Protein AF-A0A853GSM1-F1 (afdb_monomer_lite)

Foldseek 3Di:
DDQDDPLLLLVLCCVVCVVVLVVLVPDDDDDQSQWDADDLCVSCVVVVHDSVSSVCCQPVPVQVVQWDADPVRDTDGQWDCDRPHGGTIGRNVSSVVVSVVVVVVVVVVVVVVVVVVVVVVVVVVVVVVVVVVPPDDPPDDDPPPDDDDDDDDD

Structure (mmCIF, N/CA/C/O backbone):
data_AF-A0A853GSM1-F1
#
_entry.id   AF-A0A853GSM1-F1
#
loop_
_atom_site.group_PDB
_atom_site.id
_atom_site.type_symbol
_atom_site.label_atom_id
_atom_site.label_alt_id
_atom_site.label_comp_id
_atom_site.label_asym_id
_atom_site.label_entity_id
_atom_site.label_seq_id
_atom_site.pdbx_PDB_ins_code
_atom_site.Cartn_x
_atom_site.Cartn_y
_atom_site.Cartn_z
_atom_site.occupancy
_atom_site.B_iso_or_equiv
_atom_site.auth_seq_id
_atom_site.auth_comp_id
_atom_site.auth_asym_id
_atom_site.auth_atom_id
_atom_site.pdbx_PDB_model_num
ATOM 1 N N . MET A 1 1 ? -12.223 8.346 -13.624 1.00 61.81 1 MET A N 1
ATOM 2 C CA . MET A 1 1 ? -11.820 7.724 -12.342 1.00 61.81 1 MET A CA 1
ATOM 3 C C . MET A 1 1 ? -10.488 7.026 -12.513 1.00 61.81 1 MET A C 1
ATOM 5 O O . MET A 1 1 ? -10.278 6.417 -13.555 1.00 61.81 1 MET A O 1
ATOM 9 N N . LYS A 1 2 ? -9.596 7.118 -11.523 1.00 83.81 2 LYS A N 1
ATOM 10 C CA . LYS A 1 2 ? -8.329 6.380 -11.519 1.00 83.81 2 LYS A CA 1
ATOM 11 C C . LYS A 1 2 ? -8.468 5.163 -10.605 1.00 83.81 2 LYS A C 1
ATOM 13 O O . LYS A 1 2 ? -8.982 5.294 -9.496 1.00 83.81 2 LYS A O 1
ATOM 18 N N . LEU A 1 3 ? -8.025 3.997 -11.069 1.00 91.69 3 LEU A N 1
ATOM 19 C CA . LEU A 1 3 ? -7.910 2.804 -10.234 1.00 91.69 3 LEU A CA 1
ATOM 20 C C . LEU A 1 3 ? -6.509 2.797 -9.606 1.00 91.69 3 LEU A C 1
ATOM 22 O O . LEU A 1 3 ? -5.537 2.593 -10.339 1.00 91.69 3 LEU A O 1
ATOM 26 N N . PRO A 1 4 ? -6.364 3.083 -8.301 1.00 94.19 4 PRO A N 1
ATOM 27 C CA . PRO A 1 4 ? -5.054 3.079 -7.669 1.00 94.19 4 PRO A CA 1
ATOM 28 C C . PRO A 1 4 ? -4.522 1.651 -7.500 1.00 94.19 4 PRO A C 1
ATOM 30 O O . PRO A 1 4 ? -5.279 0.712 -7.248 1.00 94.19 4 PRO A O 1
ATOM 33 N N . SER A 1 5 ? -3.203 1.493 -7.607 1.00 95.81 5 SER A N 1
ATOM 34 C CA . SER A 1 5 ? -2.529 0.241 -7.253 1.00 95.81 5 SER A CA 1
ATOM 35 C C . SER A 1 5 ? -2.457 0.054 -5.736 1.00 95.81 5 SER A C 1
ATOM 37 O O . SER A 1 5 ? -2.581 1.011 -4.969 1.00 95.81 5 SER A O 1
ATOM 39 N N . ASP A 1 6 ? -2.181 -1.173 -5.290 1.00 96.31 6 ASP A N 1
ATOM 40 C CA . ASP A 1 6 ? -1.994 -1.461 -3.862 1.00 96.31 6 ASP A CA 1
ATOM 41 C C . ASP A 1 6 ? -0.872 -0.613 -3.249 1.00 96.31 6 ASP A C 1
ATOM 43 O O . ASP A 1 6 ? -1.047 -0.055 -2.169 1.00 96.31 6 ASP A O 1
ATOM 47 N N . ILE A 1 7 ? 0.239 -0.423 -3.975 1.00 96.88 7 ILE A N 1
ATOM 48 C CA . ILE A 1 7 ? 1.336 0.464 -3.554 1.00 96.88 7 ILE A CA 1
ATOM 49 C C . ILE A 1 7 ? 0.824 1.886 -3.336 1.00 96.88 7 ILE A C 1
ATOM 51 O O . ILE A 1 7 ? 1.173 2.510 -2.342 1.00 96.88 7 ILE A O 1
ATOM 55 N N . GLN A 1 8 ? -0.007 2.409 -4.241 1.00 97.75 8 GLN A N 1
ATOM 56 C CA . GLN A 1 8 ? -0.533 3.770 -4.123 1.00 97.75 8 GLN A CA 1
ATOM 57 C C . GLN A 1 8 ? -1.456 3.921 -2.911 1.00 97.75 8 GLN A C 1
ATOM 59 O O . GLN A 1 8 ? -1.314 4.897 -2.174 1.00 97.75 8 GLN A O 1
ATOM 64 N N . ILE A 1 9 ? -2.348 2.953 -2.672 1.00 97.94 9 ILE A N 1
ATOM 65 C CA . ILE A 1 9 ? -3.245 2.955 -1.507 1.00 97.94 9 ILE A CA 1
ATOM 66 C C . ILE A 1 9 ? -2.435 2.892 -0.211 1.00 97.94 9 ILE A C 1
ATOM 68 O O . ILE A 1 9 ? -2.577 3.764 0.647 1.00 97.94 9 ILE A O 1
ATOM 72 N N . LEU A 1 10 ? -1.553 1.899 -0.080 1.00 98.12 10 LEU A N 1
ATOM 73 C CA . LEU A 1 10 ? -0.766 1.695 1.136 1.00 98.12 10 LEU A CA 1
ATOM 74 C C . LEU A 1 10 ? 0.200 2.859 1.390 1.00 98.12 10 LEU A C 1
ATOM 76 O O . LEU A 1 10 ? 0.326 3.304 2.527 1.00 98.12 10 LEU A O 1
ATOM 80 N N . ASN A 1 11 ? 0.826 3.411 0.346 1.00 98.38 11 ASN A N 1
ATOM 81 C CA . ASN A 1 11 ? 1.700 4.578 0.466 1.00 98.38 11 ASN A CA 1
ATOM 82 C C . ASN A 1 11 ? 0.934 5.847 0.866 1.00 98.38 11 ASN A C 1
ATOM 84 O O . ASN A 1 11 ? 1.445 6.648 1.648 1.00 98.38 11 ASN A O 1
ATOM 88 N N . CYS A 1 12 ? -0.284 6.044 0.352 1.00 98.25 12 CYS A N 1
ATOM 89 C CA . CYS A 1 12 ? -1.142 7.155 0.765 1.00 98.25 12 CYS A CA 1
ATOM 90 C C . CYS A 1 12 ? -1.496 7.038 2.254 1.00 98.25 12 CYS A C 1
ATOM 92 O O . CYS A 1 12 ? -1.255 7.977 3.011 1.00 98.25 12 CYS A O 1
ATOM 94 N N . ILE A 1 13 ? -1.956 5.860 2.694 1.00 98.06 13 ILE A N 1
ATOM 95 C CA . ILE A 1 13 ? -2.260 5.592 4.107 1.00 98.06 13 ILE A CA 1
ATOM 96 C C . ILE A 1 13 ? -1.021 5.820 4.979 1.00 98.06 13 ILE A C 1
ATOM 98 O O . ILE A 1 13 ? -1.096 6.537 5.975 1.00 98.06 13 ILE A O 1
ATOM 102 N N . PHE A 1 14 ? 0.130 5.263 4.593 1.00 97.88 14 PHE A N 1
ATOM 103 C CA . PHE A 1 14 ? 1.372 5.420 5.344 1.00 97.88 14 PHE A CA 1
ATOM 104 C C . PHE A 1 14 ? 1.721 6.896 5.546 1.00 97.88 14 PHE A C 1
ATOM 106 O O . PHE A 1 14 ? 1.871 7.358 6.673 1.00 97.88 14 PHE A O 1
ATOM 113 N N . ASN A 1 15 ? 1.803 7.665 4.459 1.00 97.94 15 ASN A N 1
ATOM 114 C CA . ASN A 1 15 ? 2.219 9.062 4.538 1.00 97.94 15 ASN A CA 1
ATOM 115 C C . ASN A 1 15 ? 1.226 9.934 5.303 1.00 97.94 15 ASN A C 1
ATOM 117 O O . ASN A 1 15 ? 1.650 10.844 6.010 1.00 97.94 15 ASN A O 1
ATOM 121 N N . LYS A 1 16 ? -0.070 9.638 5.184 1.00 97.19 16 LYS A N 1
ATOM 122 C CA . LYS A 1 16 ? -1.137 10.411 5.816 1.00 97.19 16 LYS A CA 1
ATOM 123 C C . LYS A 1 16 ? -1.264 10.152 7.317 1.00 97.19 16 LYS A C 1
ATOM 125 O O . LYS A 1 16 ? -1.614 11.066 8.055 1.00 97.19 16 LYS A O 1
ATOM 130 N N . TYR A 1 17 ? -0.984 8.927 7.766 1.00 95.19 17 TYR A N 1
ATOM 131 C CA . TYR A 1 17 ? -1.245 8.496 9.145 1.00 95.19 17 TYR A CA 1
ATOM 132 C C . TYR A 1 17 ? 0.017 8.158 9.959 1.00 95.19 17 TYR A C 1
ATOM 134 O O . TYR A 1 17 ? -0.100 7.861 11.147 1.00 95.19 17 TYR A O 1
ATOM 142 N N . LYS A 1 18 ? 1.228 8.248 9.387 1.00 93.56 18 LYS A N 1
ATOM 143 C CA . LYS A 1 18 ? 2.493 8.002 10.117 1.00 93.56 18 LYS A CA 1
ATOM 144 C C . LYS A 1 18 ? 2.678 8.899 11.340 1.00 93.56 18 LYS A C 1
ATOM 146 O O . LYS A 1 18 ? 3.165 8.434 12.371 1.00 93.56 18 LYS A O 1
ATOM 151 N N . ASP A 1 19 ? 2.254 10.158 11.257 1.00 90.44 19 ASP A N 1
ATOM 152 C CA . ASP A 1 19 ? 2.383 11.101 12.369 1.00 90.44 19 ASP A CA 1
ATOM 153 C C . ASP A 1 19 ? 1.367 10.783 13.462 1.00 90.44 19 ASP A C 1
ATOM 155 O O . ASP A 1 19 ? 1.699 10.832 14.645 1.00 90.44 19 ASP A O 1
ATOM 159 N N . THR A 1 20 ? 0.149 10.389 13.070 1.00 88.19 20 THR A N 1
ATOM 160 C CA . THR A 1 20 ? -0.860 9.846 13.983 1.00 88.19 20 THR A CA 1
ATOM 161 C C . THR A 1 20 ? -0.268 8.658 14.730 1.00 88.19 20 THR A C 1
ATOM 163 O O . THR A 1 20 ? -0.124 8.726 15.946 1.00 88.19 20 THR A O 1
ATOM 166 N N . TYR A 1 21 ? 0.197 7.631 14.018 1.00 87.62 21 TYR A N 1
ATOM 167 C CA . TYR A 1 21 ? 0.826 6.451 14.617 1.00 87.62 21 TYR A CA 1
ATOM 168 C C . TYR A 1 21 ? 1.967 6.802 15.592 1.00 87.62 21 TYR A C 1
ATOM 170 O O . TYR A 1 21 ? 2.017 6.284 16.709 1.00 87.62 21 TYR A O 1
ATOM 178 N N . SER A 1 22 ? 2.842 7.735 15.206 1.00 84.19 22 SER A N 1
ATOM 179 C CA . SER A 1 22 ? 3.984 8.162 16.026 1.00 84.19 22 SER A CA 1
ATOM 180 C C . SER A 1 22 ? 3.548 8.845 17.328 1.00 84.19 22 SER A C 1
ATOM 182 O O . SER A 1 22 ? 4.117 8.581 18.386 1.00 84.19 22 SER A O 1
ATOM 184 N N . LYS A 1 23 ? 2.499 9.678 17.277 1.00 80.00 23 LYS A N 1
ATOM 185 C CA . LYS A 1 23 ? 1.956 10.393 18.444 1.00 80.00 23 LYS A CA 1
ATOM 186 C C . LYS A 1 23 ? 1.228 9.475 19.420 1.00 80.00 23 LYS A C 1
ATOM 188 O O . LYS A 1 23 ? 1.330 9.684 20.626 1.00 80.00 23 LYS A O 1
ATOM 193 N N . TYR A 1 24 ? 0.566 8.422 18.931 1.00 68.88 24 TYR A N 1
ATOM 194 C CA . TYR A 1 24 ? -0.081 7.443 19.811 1.00 68.88 24 TYR A CA 1
ATOM 195 C C . TYR A 1 24 ? 0.933 6.823 20.784 1.00 68.88 24 TYR A C 1
ATOM 197 O O . TYR A 1 24 ? 0.580 6.561 21.934 1.00 68.88 24 TYR A O 1
ATOM 205 N N . GLY A 1 25 ? 2.199 6.647 20.364 1.00 57.69 25 GLY A N 1
ATOM 206 C CA . GLY A 1 25 ? 3.339 6.079 21.102 1.00 57.69 25 GLY A CA 1
ATOM 207 C C . GLY A 1 25 ? 3.521 6.534 22.556 1.00 57.69 25 GLY A C 1
ATOM 208 O O . GLY A 1 25 ? 3.961 5.725 23.372 1.00 57.69 25 GLY A O 1
ATOM 209 N N . ILE A 1 26 ? 3.077 7.742 22.897 1.00 55.25 26 ILE A N 1
ATOM 210 C CA . ILE A 1 26 ? 3.399 8.420 24.156 1.00 55.25 26 ILE A CA 1
ATOM 211 C C . ILE A 1 26 ? 2.467 8.022 25.320 1.00 55.25 26 ILE A C 1
ATOM 213 O O . ILE A 1 26 ? 2.928 8.011 26.454 1.00 55.25 26 ILE A O 1
ATOM 217 N N . GLU A 1 27 ? 1.212 7.604 25.079 1.00 51.22 27 GLU A N 1
ATOM 218 C CA . GLU A 1 27 ? 0.227 7.614 26.186 1.00 51.22 27 GLU A CA 1
ATOM 219 C C . GLU A 1 27 ? -0.248 6.281 26.795 1.00 51.22 27 GLU A C 1
ATOM 221 O O . GLU A 1 27 ? -0.712 6.323 27.922 1.00 51.22 27 GLU A O 1
ATOM 226 N N . GLN A 1 28 ? -0.143 5.093 26.177 1.00 50.75 28 GLN A N 1
ATOM 227 C CA . GLN A 1 28 ? -0.715 3.861 26.784 1.00 50.75 28 GLN A CA 1
ATOM 228 C C . GLN A 1 28 ? -0.087 2.529 26.310 1.00 50.75 28 GLN A C 1
ATOM 230 O O . GLN A 1 28 ? 0.555 2.462 25.252 1.00 50.75 28 GLN A O 1
ATOM 235 N N . SER A 1 29 ? -0.262 1.477 27.123 1.00 48.59 29 SER A N 1
ATOM 236 C CA . SER A 1 29 ? 0.422 0.172 27.128 1.00 48.59 29 SER A CA 1
ATOM 237 C C . SER A 1 29 ? 0.002 -0.831 26.020 1.00 48.59 29 SER A C 1
ATOM 239 O O . SER A 1 29 ? -1.065 -1.426 26.002 1.00 48.59 29 SER A O 1
ATOM 241 N N . ARG A 1 30 ? 0.934 -1.029 25.084 1.00 53.25 30 ARG A N 1
ATOM 242 C CA . ARG A 1 30 ? 1.389 -2.228 24.330 1.00 53.25 30 ARG A CA 1
ATOM 243 C C . ARG A 1 30 ? 0.517 -3.333 23.675 1.00 53.25 30 ARG A C 1
ATOM 245 O O . ARG A 1 30 ? 1.159 -4.136 23.007 1.00 53.25 30 ARG A O 1
ATOM 252 N N . SER A 1 31 ? -0.820 -3.400 23.672 1.00 48.84 31 SER A N 1
ATOM 253 C CA . SER A 1 31 ? -1.505 -4.506 22.924 1.00 48.84 31 SER A CA 1
ATOM 254 C C . SER A 1 31 ? -2.399 -4.108 21.735 1.00 48.84 31 SER A C 1
ATOM 256 O O . SER A 1 31 ? -2.365 -4.785 20.711 1.00 48.84 31 SER A O 1
ATOM 258 N N . SER A 1 32 ? -3.138 -2.996 21.792 1.00 54.69 32 SER A N 1
ATOM 259 C CA . SER A 1 32 ? -4.072 -2.561 20.723 1.00 54.69 32 SER A CA 1
ATOM 260 C C . SER A 1 32 ? -3.546 -1.425 19.830 1.00 54.69 32 SER A C 1
ATOM 262 O O . SER A 1 32 ? -4.167 -1.063 18.835 1.00 54.69 32 SER A O 1
ATOM 264 N N . LYS A 1 33 ? -2.366 -0.888 20.154 1.00 67.69 33 LYS A N 1
ATOM 265 C CA . LYS A 1 33 ? -1.807 0.375 19.635 1.00 67.69 33 LYS A CA 1
ATOM 266 C C . LYS A 1 33 ? -1.313 0.350 18.187 1.00 67.69 33 LYS A C 1
ATOM 268 O O . LYS A 1 33 ? -1.046 1.391 17.599 1.00 67.69 33 LYS A O 1
ATOM 273 N N . ILE A 1 34 ? -1.125 -0.842 17.630 1.00 86.38 34 ILE A N 1
ATOM 274 C CA . ILE A 1 34 ? -0.599 -0.995 16.268 1.00 86.38 34 ILE A CA 1
ATOM 275 C C . ILE A 1 34 ? -1.662 -0.727 15.201 1.00 86.38 34 ILE A C 1
ATOM 277 O O . ILE A 1 34 ? -1.317 -0.545 14.037 1.00 86.38 34 ILE A O 1
ATOM 281 N N . TYR A 1 35 ? -2.937 -0.700 15.593 1.00 90.62 35 TYR A N 1
ATOM 282 C CA . TYR A 1 35 ? -4.060 -0.425 14.714 1.00 90.62 35 TYR A CA 1
ATOM 283 C C . TYR A 1 35 ? -4.389 1.065 14.722 1.00 90.62 35 TYR A C 1
ATOM 285 O O . TYR A 1 35 ? -4.682 1.639 15.765 1.00 90.62 35 TYR A O 1
ATOM 293 N N . VAL A 1 36 ? -4.353 1.681 13.545 1.00 92.00 36 VAL A N 1
ATOM 294 C CA . VAL A 1 36 ? -4.637 3.105 13.359 1.00 92.00 36 VAL A CA 1
ATOM 295 C C . VAL A 1 36 ? -5.961 3.248 12.612 1.00 92.00 36 VAL A C 1
ATOM 297 O O . VAL A 1 36 ? -6.075 2.682 11.519 1.00 92.00 36 VAL A O 1
ATOM 300 N N . PRO A 1 37 ? -6.958 3.971 13.155 1.00 93.81 37 PRO A N 1
ATOM 301 C CA . PRO A 1 37 ? -8.196 4.249 12.438 1.00 93.81 37 PRO A CA 1
ATOM 302 C C . PRO A 1 37 ? -7.917 5.121 11.214 1.00 93.81 37 PRO A C 1
ATOM 304 O O . PRO A 1 37 ? -7.196 6.120 11.291 1.00 93.81 37 PRO A O 1
ATOM 307 N N . ILE A 1 38 ? -8.498 4.744 10.077 1.00 96.06 38 ILE A N 1
ATOM 308 C CA . ILE A 1 38 ? -8.317 5.446 8.806 1.00 96.06 38 ILE A CA 1
ATOM 309 C C . ILE A 1 38 ? -9.648 5.904 8.216 1.00 96.06 38 ILE A C 1
ATOM 311 O O . ILE A 1 38 ? -10.697 5.281 8.386 1.00 96.06 38 ILE A O 1
ATOM 315 N N . ASP A 1 39 ? -9.588 6.981 7.438 1.00 97.00 39 ASP A N 1
ATOM 316 C CA . ASP A 1 39 ? -10.729 7.501 6.697 1.00 97.00 39 ASP A CA 1
ATOM 317 C C . ASP A 1 39 ? -10.586 7.178 5.207 1.00 97.00 39 ASP A C 1
ATOM 319 O O . ASP A 1 39 ? -9.856 7.840 4.465 1.00 97.00 39 ASP A O 1
ATOM 323 N N . CYS A 1 40 ? -11.330 6.161 4.760 1.00 96.81 40 CYS A N 1
ATOM 324 C CA . CYS A 1 40 ? -11.366 5.743 3.357 1.00 96.81 40 CYS A CA 1
ATOM 325 C C . CYS A 1 40 ? -11.828 6.865 2.415 1.00 96.81 40 CYS A C 1
ATOM 327 O O . CYS A 1 40 ? -11.369 6.899 1.277 1.00 96.81 40 CYS A O 1
ATOM 329 N N . LYS A 1 41 ? -12.694 7.789 2.864 1.00 97.31 41 LYS A N 1
ATOM 330 C CA . LYS A 1 41 ? -13.139 8.919 2.034 1.00 97.31 41 LYS A CA 1
ATOM 331 C C . LYS A 1 41 ? -11.993 9.892 1.810 1.00 97.31 41 LYS A C 1
ATOM 333 O O . LYS A 1 41 ? -11.711 10.262 0.676 1.00 97.31 41 LYS A O 1
ATOM 338 N N . SER A 1 42 ? -11.288 10.254 2.881 1.00 97.56 42 SER A N 1
ATOM 339 C CA . SER A 1 42 ? -10.134 11.143 2.773 1.00 97.56 42 SER A CA 1
ATOM 340 C C . SER A 1 42 ? -9.012 10.534 1.924 1.00 97.56 42 SER A C 1
ATOM 342 O O . SER A 1 42 ? -8.448 11.240 1.096 1.00 97.56 42 SER A O 1
ATOM 344 N N . ILE A 1 43 ? -8.732 9.235 2.064 1.00 97.69 43 ILE A N 1
ATOM 345 C CA . ILE A 1 43 ? -7.748 8.529 1.221 1.00 97.69 43 ILE A CA 1
ATOM 346 C C . ILE A 1 43 ? -8.185 8.524 -0.252 1.00 97.69 43 ILE A C 1
ATOM 348 O O . ILE A 1 43 ? -7.374 8.738 -1.151 1.00 97.69 43 ILE A O 1
ATOM 352 N N . ALA A 1 44 ? -9.470 8.281 -0.515 1.00 97.12 44 ALA A N 1
ATOM 353 C CA . ALA A 1 44 ? -10.000 8.248 -1.872 1.00 97.12 44 ALA A CA 1
ATOM 354 C C . ALA A 1 44 ? -9.906 9.612 -2.570 1.00 97.12 44 ALA A C 1
ATOM 356 O O . ALA A 1 44 ? -9.535 9.667 -3.745 1.00 97.12 44 ALA A O 1
ATOM 357 N N . ASN A 1 45 ? -10.137 10.700 -1.829 1.00 97.25 45 ASN A N 1
ATOM 358 C CA . ASN A 1 45 ? -9.951 12.065 -2.321 1.00 97.25 45 ASN A CA 1
ATOM 359 C C . ASN A 1 45 ? -8.498 12.317 -2.753 1.00 97.25 45 ASN A C 1
ATOM 361 O O . ASN A 1 45 ? -8.268 12.782 -3.872 1.00 97.25 45 ASN A O 1
ATOM 365 N N . ASP A 1 46 ? -7.522 11.934 -1.923 1.00 97.12 46 ASP A N 1
ATOM 366 C CA . ASP A 1 46 ? -6.092 12.096 -2.230 1.00 97.12 46 ASP A CA 1
ATOM 367 C C . ASP A 1 46 ? -5.680 11.290 -3.479 1.00 97.12 46 ASP A C 1
ATOM 369 O O . ASP A 1 46 ? -4.842 11.721 -4.276 1.00 97.12 46 ASP A O 1
ATOM 373 N N . LEU A 1 47 ? -6.309 10.129 -3.694 1.00 96.94 47 LEU A N 1
ATOM 374 C CA . LEU A 1 47 ? -6.056 9.243 -4.835 1.00 96.94 47 LEU A CA 1
ATOM 375 C C . LEU A 1 47 ? -6.933 9.530 -6.066 1.00 96.94 47 LEU A C 1
ATOM 377 O O . LEU A 1 47 ? -6.739 8.888 -7.105 1.00 96.94 47 LEU A O 1
ATOM 381 N N . LYS A 1 48 ? -7.865 10.490 -5.983 1.00 96.62 48 LYS A N 1
ATOM 382 C CA . LYS A 1 48 ? -8.850 10.813 -7.034 1.00 96.62 48 LYS A CA 1
ATOM 383 C C . LYS A 1 48 ? -9.635 9.572 -7.496 1.00 96.62 48 LYS A C 1
ATOM 385 O O . LYS A 1 48 ? -9.745 9.287 -8.697 1.00 96.62 48 LYS A O 1
ATOM 390 N N . THR A 1 49 ? -10.135 8.809 -6.528 1.00 96.19 49 THR A N 1
ATOM 391 C CA . THR A 1 49 ? -10.907 7.573 -6.724 1.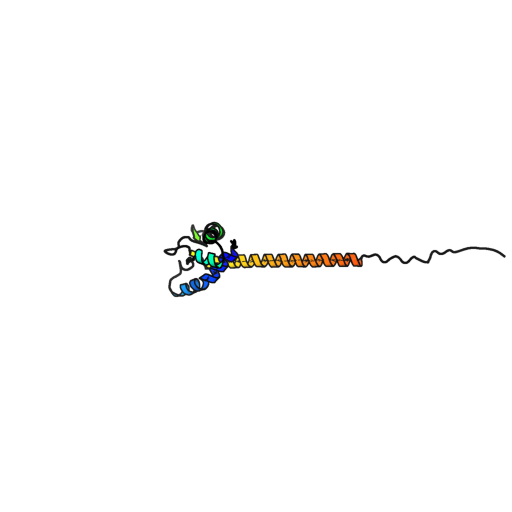00 96.19 49 THR A CA 1
ATOM 392 C C . THR A 1 49 ? -12.136 7.542 -5.811 1.00 96.19 49 THR A C 1
ATOM 394 O O . THR A 1 49 ? -12.351 8.470 -5.039 1.00 96.19 49 THR A O 1
ATOM 397 N N . GLU A 1 50 ? -12.936 6.480 -5.890 1.00 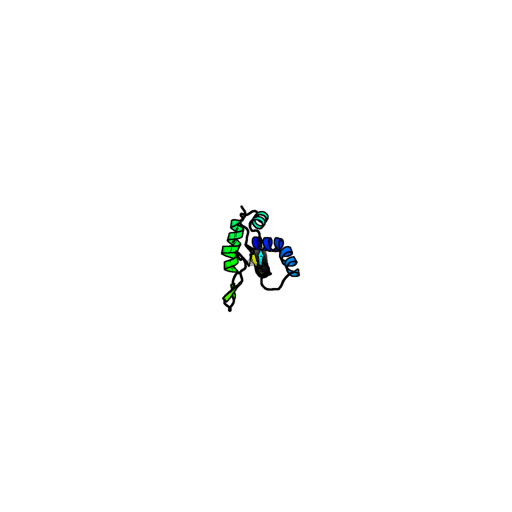96.38 50 GLU A N 1
ATOM 398 C CA . GLU A 1 50 ? -14.120 6.305 -5.043 1.00 96.38 50 GLU A CA 1
ATOM 399 C C . GLU A 1 50 ? -13.776 5.683 -3.676 1.00 96.38 50 GLU A C 1
ATOM 401 O O . GLU A 1 50 ? -12.959 4.753 -3.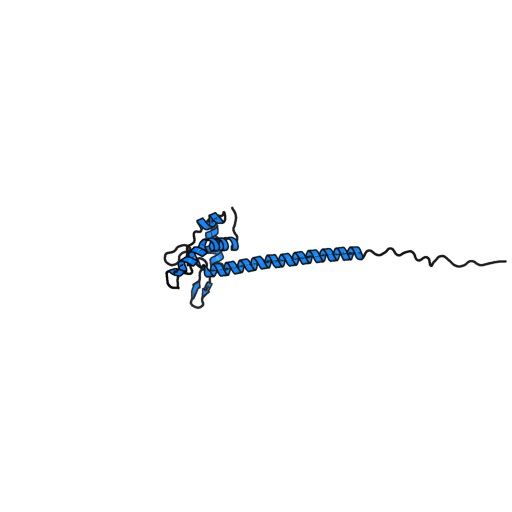613 1.00 96.38 50 GLU A O 1
ATOM 406 N N . PRO A 1 51 ? -14.420 6.118 -2.573 1.00 96.25 51 PRO A N 1
ATOM 407 C CA . PRO A 1 51 ? -14.210 5.548 -1.238 1.00 96.25 51 PRO A CA 1
ATOM 408 C C . PRO A 1 51 ? -14.421 4.033 -1.173 1.00 96.25 51 PRO A C 1
ATOM 410 O O . PRO A 1 51 ? -13.673 3.335 -0.484 1.00 96.25 51 PRO A O 1
ATOM 413 N N . ASP A 1 52 ? -15.393 3.521 -1.929 1.00 96.25 52 ASP A N 1
ATOM 414 C CA . ASP A 1 52 ? -15.719 2.093 -1.970 1.00 96.25 52 ASP A CA 1
ATOM 415 C C . ASP A 1 52 ? -14.630 1.265 -2.656 1.00 96.25 52 ASP A C 1
ATOM 417 O O . ASP A 1 52 ? -14.414 0.110 -2.292 1.00 96.25 52 ASP A O 1
ATOM 421 N N . ILE A 1 53 ? -13.875 1.857 -3.588 1.00 96.56 53 ILE A N 1
ATOM 422 C CA . ILE A 1 53 ? -12.709 1.204 -4.193 1.00 96.56 53 ILE A CA 1
ATOM 423 C C . ILE A 1 53 ? -11.598 1.063 -3.153 1.00 96.56 53 ILE A C 1
ATOM 425 O O . ILE A 1 53 ? -11.024 -0.016 -3.021 1.00 96.56 53 ILE A O 1
ATOM 429 N N . VAL A 1 54 ? -11.320 2.111 -2.372 1.00 97.56 54 VAL A N 1
ATOM 430 C CA . VAL A 1 54 ? -10.318 2.049 -1.292 1.00 97.56 54 VAL A CA 1
ATOM 431 C C . VAL A 1 54 ? -10.720 1.006 -0.252 1.00 97.56 54 VAL A C 1
ATOM 433 O O . VAL A 1 54 ? -9.926 0.120 0.070 1.00 97.56 54 VAL A O 1
ATOM 436 N N . PHE A 1 55 ? -11.965 1.069 0.226 1.00 97.56 55 PHE A N 1
ATOM 437 C CA . PHE A 1 55 ? -12.497 0.099 1.179 1.00 97.56 55 PHE A CA 1
ATOM 438 C C . PHE A 1 55 ? -12.444 -1.327 0.622 1.00 97.56 55 PHE A C 1
ATOM 440 O O . PHE A 1 55 ? -11.926 -2.223 1.284 1.00 97.56 55 PHE A O 1
ATOM 447 N N . GLY A 1 56 ? -12.917 -1.539 -0.607 1.00 96.31 56 GLY A N 1
ATOM 448 C CA . GLY A 1 56 ? -12.945 -2.851 -1.241 1.00 96.31 56 GLY A CA 1
ATOM 449 C C . GLY A 1 56 ? -11.549 -3.443 -1.436 1.00 96.31 56 GLY A C 1
ATOM 450 O O . GLY A 1 56 ? -11.345 -4.627 -1.169 1.00 96.31 56 GLY A O 1
ATOM 451 N N . ARG A 1 57 ? -10.558 -2.628 -1.828 1.00 97.19 57 ARG A N 1
ATOM 452 C CA . ARG A 1 57 ? -9.157 -3.074 -1.933 1.00 97.19 57 ARG A CA 1
ATOM 453 C C . ARG A 1 57 ? -8.586 -3.456 -0.573 1.00 97.19 57 ARG A C 1
ATOM 455 O O . ARG A 1 57 ? -7.943 -4.497 -0.475 1.00 97.19 57 ARG A O 1
ATOM 462 N N . LEU A 1 58 ? -8.835 -2.662 0.465 1.00 97.81 58 LEU A N 1
ATOM 463 C CA . LEU A 1 58 ? -8.356 -2.965 1.814 1.00 97.81 58 LEU A CA 1
ATOM 464 C C . LEU A 1 58 ? -9.007 -4.230 2.377 1.00 97.81 58 LEU A C 1
ATOM 466 O O . LEU A 1 58 ? -8.305 -5.128 2.828 1.00 97.81 58 LEU A O 1
ATOM 470 N N . TYR A 1 59 ? -10.331 -4.319 2.301 1.00 97.31 59 TYR A N 1
ATOM 471 C CA . TYR A 1 59 ? -11.107 -5.359 2.964 1.00 97.31 59 TYR A CA 1
ATOM 472 C C . TYR A 1 59 ? -11.121 -6.696 2.213 1.00 97.31 59 TYR A C 1
ATOM 474 O O . TYR A 1 59 ? -10.925 -7.742 2.822 1.00 97.31 59 TYR A O 1
ATOM 482 N N . TYR A 1 60 ? -11.320 -6.695 0.892 1.00 96.62 60 TYR A N 1
ATOM 483 C CA . TYR A 1 60 ? -11.472 -7.948 0.140 1.00 96.62 60 TYR A CA 1
ATOM 484 C C . TYR A 1 60 ? -10.165 -8.482 -0.444 1.00 96.62 60 TYR A C 1
ATOM 486 O O . TYR A 1 60 ? -10.037 -9.688 -0.663 1.00 96.62 60 TYR A O 1
ATOM 494 N N . HIS A 1 61 ? -9.204 -7.602 -0.731 1.00 97.00 61 HIS A N 1
ATOM 495 C CA . HIS A 1 61 ? -7.960 -7.990 -1.391 1.00 97.00 61 HIS A CA 1
ATOM 496 C C . HIS A 1 61 ? -6.777 -8.000 -0.423 1.00 97.00 61 HIS A C 1
ATOM 498 O O . HIS A 1 61 ? -6.189 -9.053 -0.191 1.00 97.00 61 HIS A O 1
ATOM 504 N N . LEU A 1 62 ? -6.437 -6.846 0.149 1.00 97.44 62 LEU A N 1
ATOM 505 C CA . LEU A 1 62 ? -5.231 -6.672 0.956 1.00 97.44 62 LEU A CA 1
ATOM 506 C C . LEU A 1 62 ? -5.317 -7.410 2.291 1.00 97.44 62 LEU A C 1
ATOM 508 O O . LEU A 1 62 ? -4.371 -8.106 2.644 1.00 97.44 62 LEU A O 1
ATOM 512 N N . GLU A 1 63 ? -6.448 -7.326 2.990 1.00 97.44 63 GLU A N 1
ATOM 513 C CA . GLU A 1 63 ? -6.669 -8.091 4.219 1.00 97.44 63 GLU A CA 1
ATOM 514 C C . GLU A 1 63 ? -6.585 -9.595 3.963 1.00 97.44 63 GLU A C 1
ATOM 516 O O . GLU A 1 63 ? -5.840 -10.292 4.638 1.00 97.44 63 GLU A O 1
ATOM 521 N N . ARG A 1 64 ? -7.256 -10.099 2.922 1.00 96.31 64 ARG A N 1
ATOM 522 C CA . ARG A 1 64 ? -7.184 -11.523 2.565 1.00 96.31 64 ARG A CA 1
ATOM 523 C C . ARG A 1 64 ? -5.767 -11.973 2.195 1.00 96.31 64 ARG A C 1
ATOM 525 O O . ARG A 1 64 ? -5.421 -13.129 2.403 1.00 96.31 64 ARG A O 1
ATOM 532 N N . LYS A 1 65 ? -4.978 -11.092 1.575 1.00 97.19 65 LYS A N 1
ATOM 533 C CA . LYS A 1 65 ? -3.639 -11.416 1.065 1.00 97.19 65 LYS A CA 1
ATOM 534 C C . LYS A 1 65 ? -2.553 -11.334 2.138 1.00 97.19 65 LYS A C 1
ATOM 536 O O . LYS A 1 65 ? -1.596 -12.098 2.070 1.00 97.19 65 LYS A O 1
ATOM 541 N N . TYR A 1 66 ? -2.666 -10.387 3.065 1.00 97.31 66 TYR A N 1
ATOM 542 C CA . TYR A 1 66 ? -1.598 -10.053 4.010 1.00 97.31 66 TYR A CA 1
ATOM 543 C C . TYR A 1 66 ? -1.992 -10.223 5.478 1.00 97.31 66 TYR A C 1
ATOM 545 O O . TYR A 1 66 ? -1.106 -10.269 6.330 1.00 97.31 66 TYR A O 1
ATOM 553 N N . GLY A 1 67 ? -3.286 -10.318 5.783 1.00 95.12 67 GLY A N 1
ATOM 554 C CA . GLY A 1 67 ? -3.752 -10.804 7.074 1.00 95.12 67 GLY A CA 1
ATOM 555 C C . GLY A 1 67 ? -3.415 -12.286 7.233 1.00 95.12 67 GLY A C 1
ATOM 556 O O . GLY A 1 67 ? -3.387 -13.040 6.257 1.00 95.12 67 GLY A O 1
ATOM 557 N N . TYR A 1 68 ? -3.116 -12.707 8.458 1.00 94.69 68 TYR A N 1
ATOM 558 C CA . TYR A 1 68 ? -2.697 -14.078 8.745 1.00 94.69 68 TYR A CA 1
ATOM 559 C C . TYR A 1 68 ? -3.169 -14.545 10.118 1.00 94.69 68 TYR A C 1
ATOM 561 O O . TYR A 1 68 ? -3.495 -13.748 10.996 1.00 94.69 68 TYR A O 1
ATOM 569 N N . GLU A 1 69 ? -3.183 -15.859 10.305 1.00 94.38 69 GLU A N 1
ATOM 570 C CA . GLU A 1 69 ? -3.468 -16.503 11.583 1.00 94.38 69 GLU A CA 1
ATOM 571 C C . GLU A 1 69 ? -2.167 -17.062 12.163 1.00 94.38 69 GLU A C 1
ATOM 573 O O . GLU A 1 69 ? -1.348 -17.643 11.446 1.00 94.38 69 GLU A O 1
ATOM 578 N N . LYS A 1 70 ? -1.937 -16.833 13.453 1.00 91.69 70 LYS A N 1
ATOM 579 C CA . LYS A 1 70 ? -0.803 -17.399 14.180 1.00 91.69 70 LYS A CA 1
ATOM 580 C C . LYS A 1 70 ? -1.111 -18.831 14.608 1.00 91.69 70 LYS A C 1
ATOM 582 O O . LYS A 1 70 ? -2.260 -19.253 14.657 1.00 91.69 70 LYS A O 1
ATOM 587 N N . SER A 1 71 ? -0.073 -19.566 14.998 1.00 91.12 71 SER A N 1
ATOM 588 C CA . SER A 1 71 ? -0.190 -20.946 15.490 1.00 91.12 71 SER A CA 1
ATOM 589 C C . SER A 1 71 ? -1.062 -21.099 16.743 1.00 91.12 71 SER A C 1
ATOM 591 O O . SER A 1 71 ? -1.510 -22.200 17.035 1.00 91.12 71 SER A O 1
ATOM 593 N N . ASP A 1 72 ? -1.289 -20.015 17.489 1.00 91.44 72 ASP A N 1
ATOM 594 C CA . ASP A 1 72 ? -2.180 -19.965 18.655 1.00 91.44 72 ASP A CA 1
ATOM 595 C C . ASP A 1 72 ? -3.653 -19.671 18.287 1.00 91.44 72 ASP A C 1
ATOM 597 O O . ASP A 1 72 ? -4.486 -19.507 19.177 1.00 91.44 72 ASP A O 1
ATOM 601 N N . GLY A 1 73 ? -3.979 -19.582 16.991 1.00 89.25 73 GLY A N 1
ATOM 602 C CA . GLY A 1 73 ? -5.310 -19.244 16.480 1.00 89.25 73 GLY A CA 1
ATOM 603 C C . GLY A 1 73 ? -5.626 -17.743 16.481 1.00 89.25 73 GLY A C 1
ATOM 604 O O . GLY A 1 73 ? -6.716 -17.336 16.071 1.00 89.25 73 GLY A O 1
ATOM 605 N N . SER A 1 74 ? -4.702 -16.884 16.929 1.00 87.50 74 SER A N 1
ATOM 606 C CA . SER A 1 74 ? -4.911 -15.434 16.901 1.00 87.50 74 SER A CA 1
ATOM 607 C C . SER A 1 74 ? -4.753 -14.870 15.487 1.00 87.50 74 SER A C 1
ATOM 609 O O . SER A 1 74 ? -3.801 -15.176 14.767 1.00 87.50 74 SER A O 1
ATOM 611 N N . LYS A 1 75 ? -5.689 -14.004 15.081 1.00 90.12 75 LYS A N 1
ATOM 612 C CA . LYS A 1 75 ? -5.683 -13.364 13.760 1.00 90.12 75 LYS A CA 1
ATOM 613 C C . LYS A 1 75 ? -4.994 -12.007 13.813 1.00 90.12 75 LYS A C 1
ATOM 615 O O . LYS A 1 75 ? -5.329 -11.149 14.630 1.00 90.12 75 LYS A O 1
ATOM 620 N N . VAL A 1 76 ? -4.037 -11.807 12.917 1.00 92.25 76 VAL A N 1
ATOM 621 C CA . VAL A 1 76 ? -3.383 -10.525 12.671 1.00 92.25 76 VAL A CA 1
ATOM 622 C C . VAL A 1 76 ? -3.941 -9.961 11.379 1.00 92.25 76 VAL A C 1
ATOM 624 O O . VAL A 1 76 ? -3.634 -10.441 10.292 1.00 92.25 76 VAL A O 1
ATOM 627 N N . HIS A 1 77 ? -4.756 -8.924 11.518 1.00 95.12 77 HIS A N 1
ATOM 628 C CA . HIS A 1 77 ? -5.365 -8.231 10.396 1.00 95.12 77 HIS A CA 1
ATOM 629 C C . HIS A 1 77 ? -4.411 -7.156 9.874 1.00 95.12 77 HIS A C 1
ATOM 631 O O . HIS A 1 77 ? -3.800 -6.428 10.660 1.00 95.12 77 HIS A O 1
ATOM 637 N N . LEU A 1 78 ? -4.307 -7.017 8.555 1.00 97.19 78 LEU A N 1
ATOM 638 C CA . LEU A 1 78 ? -3.791 -5.801 7.933 1.00 97.19 78 LEU A CA 1
ATOM 639 C C . LEU A 1 78 ? -4.846 -4.692 8.016 1.00 97.19 78 LEU A C 1
ATOM 641 O O . LEU A 1 78 ? -4.508 -3.568 8.380 1.00 97.19 78 LEU A O 1
ATOM 645 N N . PHE A 1 79 ? -6.109 -5.006 7.723 1.00 97.50 79 PHE A N 1
ATOM 646 C CA . PHE A 1 79 ? -7.247 -4.100 7.823 1.00 97.50 79 PHE A CA 1
ATOM 647 C C . PHE A 1 79 ? -8.406 -4.766 8.569 1.00 97.50 79 PHE A C 1
ATOM 649 O O . PHE A 1 79 ? -8.935 -5.795 8.158 1.00 97.50 79 PHE A O 1
ATOM 656 N N . ALA A 1 80 ? -8.844 -4.131 9.651 1.00 94.69 80 ALA A N 1
ATOM 657 C CA . ALA A 1 80 ? -9.941 -4.590 10.485 1.00 94.69 80 ALA A CA 1
ATOM 658 C C . ALA A 1 80 ? -11.108 -3.601 10.423 1.00 94.69 80 ALA A C 1
ATOM 660 O O . ALA A 1 80 ? -10.928 -2.389 10.545 1.00 94.69 80 ALA A O 1
ATOM 661 N N . LEU A 1 81 ? -12.335 -4.113 10.297 1.00 94.06 81 LEU A N 1
ATOM 662 C CA . LEU A 1 81 ? -13.537 -3.269 10.312 1.00 94.06 81 LEU A CA 1
ATOM 663 C C . LEU A 1 81 ? -13.729 -2.546 11.645 1.00 94.06 81 LEU A C 1
ATOM 665 O O . LEU A 1 81 ? -14.311 -1.462 11.668 1.00 94.06 81 LEU A O 1
ATOM 669 N N . LYS A 1 82 ? -13.255 -3.146 12.738 1.00 89.50 82 LYS A N 1
ATOM 670 C CA . LYS A 1 82 ? -13.346 -2.591 14.082 1.00 89.50 82 LYS A CA 1
ATOM 671 C C . LYS A 1 82 ? -12.246 -3.168 14.969 1.00 89.50 82 LYS A C 1
ATOM 673 O O . LYS A 1 82 ? -12.043 -4.381 14.971 1.00 89.50 82 LYS A O 1
ATOM 678 N N . VAL A 1 83 ? -11.577 -2.313 15.735 1.00 87.88 83 VAL A N 1
ATOM 679 C CA . VAL A 1 83 ? -10.622 -2.704 16.781 1.00 87.88 83 VAL A CA 1
ATOM 680 C C . VAL A 1 83 ? -10.984 -1.940 18.046 1.00 87.88 83 VAL A C 1
ATOM 682 O O . VAL A 1 83 ? -10.890 -0.717 18.088 1.00 87.88 83 VAL A O 1
ATOM 685 N N . GLY A 1 84 ? -11.453 -2.649 19.075 1.00 85.38 84 GLY A N 1
ATOM 686 C CA . GLY A 1 84 ? -12.036 -1.994 20.247 1.00 85.38 84 GLY A CA 1
ATOM 687 C C . GLY A 1 84 ? -13.233 -1.129 19.841 1.00 85.38 84 GLY A C 1
ATOM 688 O O . GLY A 1 84 ? -14.210 -1.649 19.304 1.00 85.38 84 GLY A O 1
ATOM 689 N N . ASN A 1 85 ? -13.144 0.183 20.066 1.00 85.31 85 ASN A N 1
ATOM 690 C CA . ASN A 1 85 ? -14.174 1.150 19.668 1.00 85.31 85 ASN A CA 1
ATOM 691 C C . ASN A 1 85 ? -13.883 1.850 18.333 1.00 85.31 85 ASN A C 1
ATOM 693 O O . ASN A 1 85 ? -14.776 2.502 17.795 1.00 85.31 85 ASN A O 1
ATOM 697 N N . ASP A 1 86 ? -12.684 1.678 17.778 1.00 86.62 86 ASP A N 1
ATOM 698 C CA . ASP A 1 86 ? -12.266 2.370 16.566 1.00 86.62 86 ASP A CA 1
ATOM 699 C C . ASP A 1 86 ? -12.732 1.608 15.314 1.00 86.62 86 ASP A C 1
ATOM 701 O O . ASP A 1 86 ? -12.458 0.408 15.179 1.00 86.62 86 ASP A O 1
ATOM 705 N N . PRO A 1 87 ? -13.460 2.261 14.388 1.00 91.4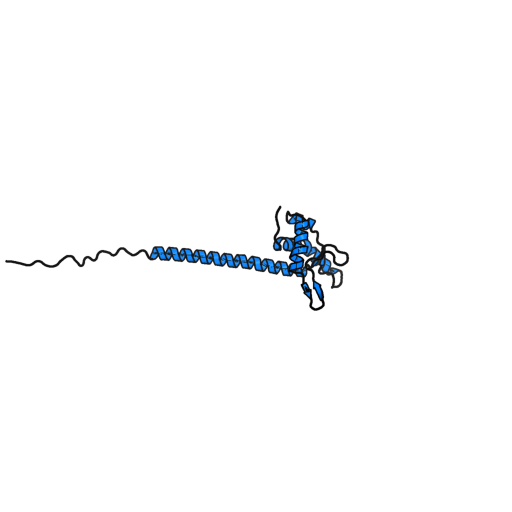4 87 PRO A N 1
ATOM 706 C CA . PRO A 1 87 ? -13.851 1.659 13.123 1.00 91.44 87 PRO A CA 1
ATOM 707 C C . PRO A 1 87 ? -12.725 1.762 12.086 1.00 91.44 87 PRO A C 1
ATOM 709 O O . PRO A 1 87 ? -11.993 2.748 12.045 1.00 91.44 87 PRO A O 1
ATOM 712 N N . LYS A 1 88 ? -12.673 0.788 11.170 1.00 94.88 88 LYS A N 1
ATOM 713 C CA . LYS A 1 88 ? -11.802 0.773 9.978 1.00 94.88 88 LYS A CA 1
ATOM 714 C C . LYS A 1 88 ? -10.345 1.074 10.326 1.00 94.88 88 LYS A C 1
ATOM 716 O O . LYS A 1 88 ? -9.811 2.130 9.987 1.00 94.88 88 LYS A O 1
ATOM 721 N N . CYS A 1 89 ? -9.698 0.123 10.978 1.00 94.69 89 CYS A N 1
ATOM 722 C CA . CYS A 1 89 ? -8.326 0.275 11.431 1.00 94.69 89 CYS A CA 1
ATOM 723 C C . CYS A 1 89 ? -7.353 -0.503 10.554 1.00 94.69 89 CYS A C 1
ATOM 725 O O . CYS A 1 89 ? -7.657 -1.597 10.082 1.00 94.69 89 CYS A O 1
ATOM 727 N N . VAL A 1 90 ? -6.151 0.037 10.394 1.00 96.19 90 VAL A N 1
ATOM 728 C CA . VAL A 1 90 ? -5.045 -0.625 9.703 1.00 96.19 90 VAL A CA 1
ATOM 729 C C . VAL A 1 90 ? -3.928 -0.930 10.684 1.00 96.19 90 VAL A C 1
ATOM 731 O O . VAL A 1 90 ? -3.524 -0.056 11.448 1.00 96.19 90 VAL A O 1
ATOM 734 N N . ASN A 1 91 ? -3.396 -2.149 10.640 1.00 95.50 91 ASN A N 1
ATOM 735 C CA . ASN A 1 91 ? -2.182 -2.509 11.362 1.00 95.50 91 ASN A CA 1
ATOM 736 C C . ASN A 1 91 ? -0.983 -1.813 10.711 1.00 95.50 91 ASN A C 1
ATOM 738 O O . ASN A 1 91 ? -0.517 -2.209 9.643 1.00 95.50 91 ASN A O 1
ATOM 742 N N . PHE A 1 92 ? -0.516 -0.738 11.337 1.00 94.44 92 PHE A N 1
ATOM 743 C CA . PHE A 1 92 ? 0.445 0.184 10.748 1.00 94.44 92 PHE A CA 1
ATOM 744 C C . PHE A 1 92 ? 1.849 -0.424 10.572 1.00 94.44 92 PHE A C 1
ATOM 746 O O . PHE A 1 92 ? 2.421 -0.258 9.492 1.00 94.44 92 PHE A O 1
ATOM 753 N N . PRO A 1 93 ? 2.398 -1.187 11.543 1.00 94.44 93 PRO A N 1
ATOM 754 C CA . PRO A 1 93 ? 3.626 -1.954 11.331 1.00 94.44 93 PRO A CA 1
ATOM 755 C C . PRO A 1 93 ? 3.526 -2.938 10.164 1.00 94.44 93 PRO A C 1
ATOM 757 O O . PRO A 1 93 ? 4.408 -2.960 9.309 1.00 94.44 93 PRO A O 1
ATOM 760 N N . LEU A 1 94 ? 2.438 -3.714 10.093 1.00 95.81 94 LEU A N 1
ATOM 761 C CA . LEU A 1 94 ? 2.248 -4.677 9.009 1.00 95.81 94 LEU A CA 1
ATOM 762 C C . LEU A 1 94 ? 2.111 -3.968 7.656 1.00 95.81 94 LEU A C 1
ATOM 764 O O . LEU A 1 94 ? 2.737 -4.385 6.684 1.00 95.81 94 LEU A O 1
ATOM 768 N N . LEU A 1 95 ? 1.368 -2.859 7.602 1.00 97.50 95 LEU A N 1
ATOM 769 C CA . LEU A 1 95 ? 1.280 -2.014 6.414 1.00 97.50 95 LEU A CA 1
ATOM 770 C C . LEU A 1 95 ? 2.662 -1.539 5.965 1.00 97.50 95 LEU A C 1
ATOM 772 O O . LEU A 1 95 ? 2.954 -1.609 4.774 1.00 97.50 95 LEU A O 1
ATOM 776 N N . ALA A 1 96 ? 3.504 -1.066 6.887 1.00 97.00 96 ALA A N 1
ATOM 777 C CA . ALA A 1 96 ? 4.841 -0.581 6.559 1.00 97.00 96 ALA A CA 1
ATOM 778 C C . ALA A 1 96 ? 5.714 -1.700 5.970 1.00 97.00 96 ALA A C 1
ATOM 780 O O . ALA A 1 96 ? 6.360 -1.493 4.943 1.00 97.00 96 ALA A O 1
ATOM 781 N N . SER A 1 97 ? 5.675 -2.900 6.559 1.00 96.69 97 SER A N 1
ATOM 782 C CA . SER A 1 97 ? 6.388 -4.072 6.036 1.00 96.69 97 SER A CA 1
ATOM 783 C C . SER A 1 97 ? 5.893 -4.488 4.647 1.00 96.69 97 SER A C 1
ATOM 785 O O . SER A 1 97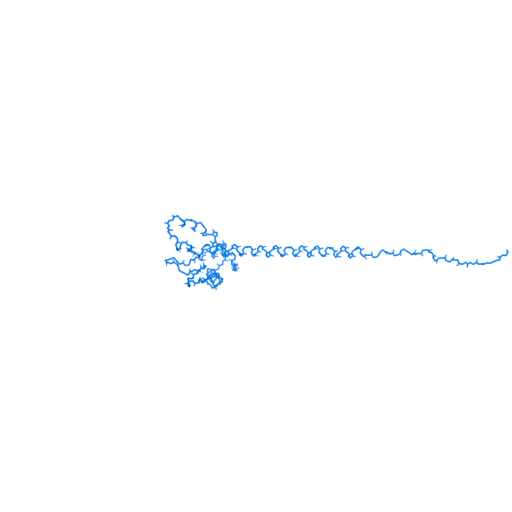 ? 6.704 -4.718 3.751 1.00 96.69 97 SER A O 1
ATOM 787 N N . VAL A 1 98 ? 4.572 -4.541 4.438 1.00 97.69 98 VAL A N 1
ATOM 788 C CA . VAL A 1 98 ? 3.977 -4.879 3.134 1.00 97.69 98 VAL A CA 1
ATOM 789 C C . VAL A 1 98 ? 4.325 -3.823 2.086 1.00 97.69 98 VAL A C 1
ATOM 791 O O . VAL A 1 98 ? 4.716 -4.166 0.972 1.00 97.69 98 VAL A O 1
ATOM 794 N N . LEU A 1 99 ? 4.220 -2.538 2.434 1.00 97.81 99 LEU A N 1
ATOM 795 C CA . LEU A 1 99 ? 4.547 -1.438 1.535 1.00 97.81 99 LEU A CA 1
ATOM 796 C C . LEU A 1 99 ? 6.021 -1.474 1.118 1.00 97.81 99 LEU A C 1
ATOM 798 O O . LEU A 1 99 ? 6.303 -1.348 -0.073 1.00 97.81 99 LEU A O 1
ATOM 802 N N . ALA A 1 100 ? 6.939 -1.685 2.065 1.00 96.88 100 ALA A N 1
ATOM 803 C CA . ALA A 1 100 ? 8.363 -1.815 1.773 1.00 96.88 100 ALA A CA 1
ATOM 804 C C . ALA A 1 100 ? 8.631 -2.984 0.812 1.00 96.88 100 ALA A C 1
ATOM 806 O O . ALA A 1 100 ? 9.305 -2.800 -0.199 1.00 96.88 100 ALA A O 1
ATOM 807 N N . GLY A 1 101 ? 8.026 -4.151 1.063 1.00 96.31 101 GLY A N 1
ATOM 808 C CA . GLY A 1 101 ? 8.147 -5.313 0.179 1.00 96.31 101 GLY A CA 1
ATOM 809 C C . GLY A 1 101 ? 7.632 -5.048 -1.240 1.00 96.31 101 GLY A C 1
ATOM 810 O O . GLY A 1 101 ? 8.303 -5.383 -2.214 1.00 96.31 101 GLY A O 1
ATOM 811 N N . LEU A 1 102 ? 6.481 -4.383 -1.376 1.00 94.88 102 LEU A N 1
ATOM 812 C CA . LEU A 1 102 ? 5.939 -4.023 -2.688 1.00 94.88 102 LEU A CA 1
ATOM 813 C C . LEU A 1 102 ? 6.799 -2.978 -3.419 1.00 94.88 102 LEU A C 1
ATOM 815 O O . LEU A 1 102 ? 6.937 -3.038 -4.640 1.00 94.88 102 LEU A O 1
ATOM 819 N N . GLN A 1 103 ? 7.375 -2.012 -2.699 1.00 94.31 103 GLN A N 1
ATOM 820 C CA . GLN A 1 103 ? 8.286 -1.020 -3.279 1.00 94.31 103 GLN A CA 1
ATOM 821 C C . GLN A 1 103 ? 9.596 -1.663 -3.754 1.00 94.31 103 GLN A C 1
ATOM 823 O O . GLN A 1 103 ? 10.067 -1.341 -4.846 1.00 94.31 103 GLN A O 1
ATOM 828 N N . GLU A 1 104 ? 10.149 -2.589 -2.969 1.00 93.50 104 GLU A N 1
ATOM 829 C CA . GLU A 1 104 ? 11.328 -3.392 -3.312 1.00 93.50 104 GLU A CA 1
ATOM 830 C C . GLU A 1 104 ? 11.079 -4.225 -4.577 1.00 93.50 104 GLU A C 1
ATOM 832 O O . GLU A 1 104 ? 11.861 -4.170 -5.528 1.00 93.50 104 GLU A O 1
ATOM 837 N N . GLU A 1 105 ? 9.959 -4.950 -4.623 1.00 91.00 105 GLU A N 1
ATOM 838 C CA . GLU A 1 105 ? 9.570 -5.772 -5.770 1.00 91.00 105 GLU A CA 1
ATOM 839 C C . GLU A 1 105 ? 9.398 -4.918 -7.030 1.00 91.00 105 GLU A C 1
ATOM 841 O O . GLU A 1 105 ? 10.001 -5.205 -8.067 1.00 91.00 105 GLU A O 1
ATOM 846 N N . ASN A 1 106 ? 8.654 -3.814 -6.924 1.00 89.25 106 ASN A N 1
ATOM 847 C CA . ASN A 1 106 ? 8.447 -2.888 -8.031 1.00 89.25 106 ASN A CA 1
ATOM 848 C C . ASN A 1 106 ? 9.784 -2.330 -8.546 1.00 89.25 106 ASN A C 1
ATOM 850 O O . ASN A 1 106 ? 10.038 -2.328 -9.749 1.00 89.25 106 ASN A O 1
ATOM 854 N N . ARG A 1 107 ? 10.685 -1.926 -7.642 1.00 87.88 107 ARG A N 1
ATOM 855 C CA . ARG A 1 107 ? 12.025 -1.446 -8.002 1.00 87.88 107 ARG A CA 1
ATOM 856 C C . ARG A 1 107 ? 12.845 -2.531 -8.702 1.00 87.88 107 ARG A C 1
ATOM 858 O O . ARG A 1 107 ? 13.452 -2.249 -9.733 1.00 87.88 107 ARG A O 1
ATOM 865 N N . ARG A 1 108 ? 12.837 -3.766 -8.193 1.00 87.19 108 ARG A N 1
ATOM 866 C CA . ARG A 1 108 ? 13.556 -4.892 -8.804 1.00 87.19 108 ARG A CA 1
ATOM 867 C C . ARG A 1 108 ? 13.071 -5.162 -10.226 1.00 87.19 108 ARG A C 1
ATOM 869 O O . ARG A 1 108 ? 13.903 -5.337 -11.110 1.00 87.19 108 ARG A O 1
ATOM 876 N N . HIS A 1 109 ? 11.759 -5.124 -10.468 1.00 82.50 109 HIS A N 1
ATOM 877 C CA . HIS A 1 109 ? 11.209 -5.291 -11.815 1.00 82.50 109 HIS A CA 1
ATOM 878 C C . HIS A 1 109 ? 11.725 -4.233 -12.793 1.00 82.50 109 HIS A C 1
ATOM 880 O O . HIS A 1 109 ? 12.178 -4.593 -13.880 1.00 82.50 109 HIS A O 1
ATOM 886 N N . PHE A 1 110 ? 11.732 -2.956 -12.401 1.00 79.69 110 PHE A N 1
ATOM 887 C CA . PHE A 1 110 ? 12.264 -1.890 -13.254 1.00 79.69 110 PHE A CA 1
ATOM 888 C C . PHE A 1 110 ? 13.767 -2.035 -13.516 1.00 79.69 110 PHE A C 1
ATOM 890 O O . PHE A 1 110 ? 14.204 -1.837 -14.649 1.00 79.69 110 PHE A O 1
ATOM 897 N N . LEU A 1 111 ? 14.559 -2.430 -12.512 1.00 86.06 111 LEU A N 1
ATOM 898 C CA . LEU A 1 111 ? 15.988 -2.691 -12.712 1.00 86.06 111 LEU A CA 1
ATOM 899 C C . LEU A 1 111 ? 16.228 -3.861 -13.673 1.00 86.06 111 LEU A C 1
ATOM 901 O O . LEU A 1 111 ? 17.016 -3.726 -14.607 1.00 86.06 111 LEU A O 1
ATOM 905 N N . SER A 1 112 ? 15.543 -4.990 -13.483 1.00 87.06 112 SER A N 1
ATOM 906 C CA . SER A 1 112 ? 15.701 -6.162 -14.350 1.00 87.06 112 SER A CA 1
ATOM 907 C C . SER A 1 112 ? 15.294 -5.866 -15.794 1.00 87.06 112 SER A C 1
ATOM 909 O O . SER A 1 112 ? 16.012 -6.243 -16.718 1.00 87.06 112 SER A O 1
ATOM 911 N N . GLN A 1 113 ? 14.185 -5.148 -15.998 1.00 88.62 113 GLN A N 1
ATOM 912 C CA . GLN A 1 113 ? 13.751 -4.722 -17.332 1.00 88.62 113 GLN A CA 1
ATOM 913 C C . GLN A 1 113 ? 14.752 -3.754 -17.974 1.00 88.62 113 GLN A C 1
ATOM 915 O O . GLN A 1 113 ? 15.059 -3.895 -19.155 1.00 88.62 113 GLN A O 1
ATOM 920 N N . GLY A 1 114 ? 15.306 -2.815 -17.200 1.00 90.25 114 GLY A N 1
ATOM 921 C CA . GLY A 1 114 ? 16.326 -1.883 -17.679 1.00 90.25 114 GLY A CA 1
ATOM 922 C C . GLY A 1 114 ? 17.612 -2.584 -18.123 1.00 90.25 114 GLY A C 1
ATOM 923 O O . GLY A 1 114 ? 18.127 -2.291 -19.200 1.00 90.25 114 GLY A O 1
ATOM 924 N N . ILE A 1 115 ? 18.096 -3.554 -17.340 1.00 93.38 115 ILE A N 1
ATOM 925 C CA . ILE A 1 115 ? 19.277 -4.359 -17.695 1.00 93.38 115 ILE A CA 1
ATOM 926 C C . ILE A 1 115 ? 19.010 -5.173 -18.962 1.00 93.38 115 ILE A C 1
ATOM 928 O O . ILE A 1 115 ? 19.837 -5.169 -19.871 1.00 93.38 115 ILE A O 1
ATOM 932 N N . ALA A 1 116 ? 17.854 -5.838 -19.047 1.00 94.50 116 ALA A N 1
ATOM 933 C CA . ALA A 1 116 ? 17.488 -6.631 -20.217 1.00 94.50 116 ALA A CA 1
ATOM 934 C C . ALA A 1 116 ? 17.408 -5.770 -21.487 1.00 94.50 116 ALA A C 1
ATOM 936 O O . ALA A 1 116 ? 17.952 -6.147 -22.524 1.00 94.50 116 ALA A O 1
ATOM 937 N N . LEU A 1 117 ? 16.794 -4.587 -21.395 1.00 95.62 117 LEU A N 1
ATOM 938 C CA . LEU A 1 117 ? 16.723 -3.645 -22.509 1.00 95.62 117 LEU A CA 1
ATOM 939 C C . LEU A 1 117 ? 18.116 -3.133 -22.906 1.00 95.62 117 LEU A C 1
ATOM 941 O O . LEU A 1 117 ? 18.428 -3.071 -24.093 1.00 95.62 117 LEU A O 1
ATOM 945 N N . GLY A 1 118 ? 18.976 -2.826 -21.931 1.00 96.00 118 GLY A N 1
ATOM 946 C CA . GLY A 1 118 ? 20.364 -2.435 -22.183 1.00 96.00 118 GLY A CA 1
ATOM 947 C C . GLY A 1 118 ? 21.165 -3.530 -22.894 1.00 96.00 118 GLY A C 1
ATOM 948 O O . GLY A 1 118 ? 21.827 -3.258 -23.894 1.00 96.00 118 GLY A O 1
ATOM 949 N N . ALA A 1 119 ? 21.054 -4.779 -22.436 1.00 96.75 119 ALA A N 1
ATOM 950 C CA . ALA A 1 119 ? 21.708 -5.928 -23.061 1.00 96.75 119 ALA A CA 1
ATOM 951 C C . ALA A 1 119 ? 21.211 -6.166 -24.495 1.00 96.75 119 ALA A C 1
ATOM 953 O O . ALA A 1 119 ? 22.014 -6.437 -25.389 1.00 96.75 119 ALA A O 1
ATOM 954 N N . LEU A 1 120 ? 19.905 -6.005 -24.731 1.00 97.19 120 LEU A N 1
ATOM 955 C CA . LEU A 1 120 ? 19.317 -6.107 -26.064 1.00 97.19 120 LEU A CA 1
ATOM 956 C C . LEU A 1 120 ? 19.896 -5.050 -27.015 1.00 97.19 120 LEU A C 1
ATOM 958 O O . LEU A 1 120 ? 20.277 -5.379 -28.135 1.00 97.19 120 LEU A O 1
ATOM 962 N N . ILE A 1 121 ? 20.021 -3.799 -26.560 1.00 97.75 121 ILE A N 1
ATOM 963 C CA . ILE A 1 121 ? 20.615 -2.712 -27.353 1.00 97.75 121 ILE A CA 1
ATOM 964 C C . ILE A 1 121 ? 22.070 -3.036 -27.713 1.00 97.75 121 ILE A C 1
ATOM 966 O O . ILE A 1 121 ? 22.446 -2.930 -28.881 1.00 97.75 121 ILE A O 1
ATOM 970 N N . VAL A 1 122 ? 22.877 -3.475 -26.740 1.00 97.44 122 VAL A N 1
ATOM 971 C CA . VAL A 1 122 ? 24.277 -3.866 -26.979 1.00 97.44 122 VAL A CA 1
ATOM 972 C C . VAL A 1 122 ? 24.354 -5.003 -27.998 1.00 97.44 122 VAL A C 1
ATOM 974 O O . VAL A 1 122 ? 25.116 -4.905 -28.956 1.00 97.44 122 VAL A O 1
ATOM 977 N N . SER A 1 123 ? 23.523 -6.037 -27.846 1.00 97.38 123 SER A N 1
ATOM 978 C CA . SER A 1 123 ? 23.463 -7.175 -28.770 1.00 97.38 123 SER A CA 1
ATOM 979 C C . SER A 1 123 ? 23.155 -6.744 -30.210 1.00 97.38 123 SER A C 1
ATOM 981 O O . SER A 1 123 ? 23.853 -7.160 -31.137 1.00 97.38 123 SER A O 1
ATOM 983 N N . VAL A 1 124 ? 22.171 -5.857 -30.405 1.00 97.31 124 VAL A N 1
ATOM 984 C CA . VAL A 1 124 ? 21.820 -5.325 -31.732 1.00 97.31 124 VAL A CA 1
ATOM 985 C C . VAL A 1 124 ? 22.974 -4.516 -32.331 1.00 97.31 124 VAL A C 1
ATOM 987 O O . VAL A 1 124 ? 23.296 -4.692 -33.505 1.00 97.31 124 VAL A O 1
ATOM 990 N N . ILE A 1 125 ? 23.633 -3.660 -31.543 1.00 97.12 125 ILE A N 1
ATOM 991 C CA . ILE A 1 125 ? 24.784 -2.874 -32.013 1.00 97.12 125 ILE A CA 1
ATOM 992 C C . ILE A 1 125 ? 25.930 -3.800 -32.430 1.00 97.12 125 ILE A C 1
ATOM 994 O O . ILE A 1 125 ? 26.482 -3.632 -33.519 1.00 97.12 125 ILE A O 1
ATOM 998 N N . SER A 1 126 ? 26.263 -4.796 -31.606 1.00 95.69 126 SER A N 1
ATOM 999 C CA . SER A 1 126 ? 27.300 -5.781 -31.917 1.00 95.69 126 SER A CA 1
ATOM 1000 C C . SER A 1 126 ? 27.005 -6.522 -33.220 1.00 95.69 126 SER A C 1
ATOM 1002 O O . SER A 1 126 ? 27.900 -6.664 -34.051 1.00 95.69 126 SER A O 1
ATOM 1004 N N . LEU A 1 127 ? 25.751 -6.927 -33.439 1.00 96.06 127 LEU A N 1
ATOM 1005 C CA . LEU A 1 127 ? 25.335 -7.586 -34.675 1.00 96.06 127 LEU A CA 1
ATOM 1006 C C . LEU A 1 127 ? 25.499 -6.669 -35.898 1.00 96.06 127 LEU A C 1
ATOM 1008 O O . LEU A 1 127 ? 26.039 -7.090 -36.918 1.00 96.06 127 LEU A O 1
ATOM 1012 N N . LEU A 1 128 ? 25.088 -5.402 -35.798 1.00 95.56 128 LEU A N 1
ATOM 1013 C CA . LEU A 1 128 ? 25.235 -4.434 -36.890 1.00 95.56 128 LEU A CA 1
ATOM 1014 C C . LEU A 1 128 ? 26.704 -4.144 -37.224 1.00 95.56 128 LEU A C 1
ATOM 1016 O O . LEU A 1 128 ? 27.046 -3.996 -38.399 1.00 95.56 128 LEU A O 1
ATOM 1020 N N . VAL A 1 129 ? 27.569 -4.056 -36.210 1.00 95.81 129 VAL A N 1
ATOM 1021 C CA . VAL A 1 129 ? 29.017 -3.892 -36.400 1.00 95.81 129 VAL A CA 1
ATOM 1022 C C . VAL A 1 129 ? 29.603 -5.121 -37.089 1.00 95.81 129 VAL A C 1
ATOM 1024 O O . VAL A 1 129 ? 30.319 -4.963 -38.077 1.00 95.81 129 VAL A O 1
ATOM 1027 N N . ALA A 1 130 ? 29.249 -6.326 -36.632 1.00 94.62 130 ALA A N 1
ATOM 1028 C CA . ALA A 1 130 ? 29.703 -7.575 -37.237 1.00 94.62 130 ALA A CA 1
ATOM 1029 C C . ALA A 1 130 ? 29.310 -7.666 -38.722 1.00 94.62 130 ALA A C 1
ATOM 1031 O O . ALA A 1 130 ? 30.164 -7.911 -39.567 1.00 94.62 130 ALA A O 1
ATOM 1032 N N . LEU A 1 131 ? 28.054 -7.355 -39.063 1.00 92.81 131 LEU A N 1
ATOM 1033 C CA . LEU A 1 131 ? 27.574 -7.368 -40.451 1.00 92.81 131 LEU A CA 1
ATOM 1034 C C . LEU A 1 131 ? 28.246 -6.313 -41.346 1.00 92.81 131 LEU A C 1
ATOM 1036 O O . LEU A 1 131 ? 28.386 -6.522 -42.550 1.00 92.81 131 LEU A O 1
ATOM 1040 N N . LYS A 1 132 ? 28.642 -5.157 -40.797 1.00 87.94 132 LYS A N 1
ATOM 1041 C CA . LYS A 1 132 ? 29.392 -4.144 -41.560 1.00 87.94 132 LYS A CA 1
ATOM 1042 C C . LYS A 1 132 ? 30.846 -4.550 -41.789 1.00 87.94 132 LYS A C 1
ATOM 1044 O O . LYS A 1 132 ? 31.388 -4.216 -42.840 1.00 87.94 132 LYS A O 1
ATOM 1049 N N . PHE A 1 133 ? 31.457 -5.214 -40.811 1.00 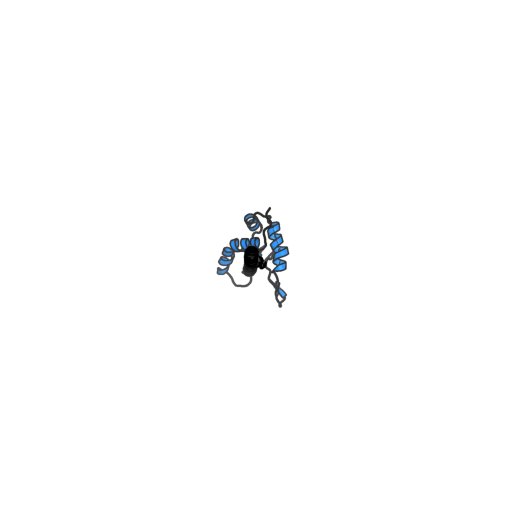75.94 133 PHE A N 1
ATOM 1050 C CA . PHE A 1 133 ? 32.841 -5.673 -40.885 1.00 75.94 133 PHE A CA 1
ATOM 1051 C C . PHE A 1 133 ? 33.003 -6.869 -41.833 1.00 75.94 133 PHE A C 1
ATOM 1053 O O . PHE A 1 133 ? 33.978 -6.921 -42.570 1.00 75.94 133 PHE A O 1
ATOM 1060 N N . ASP A 1 134 ? 32.015 -7.764 -41.902 1.00 67.12 134 ASP A N 1
ATOM 1061 C CA . ASP A 1 134 ? 32.037 -8.958 -42.763 1.00 67.12 134 ASP A CA 1
ATOM 1062 C C . ASP A 1 134 ? 31.766 -8.670 -44.257 1.00 67.12 134 ASP A C 1
ATOM 1064 O O . ASP A 1 134 ? 31.469 -9.571 -45.038 1.00 67.12 134 ASP A O 1
ATOM 1068 N N . ARG A 1 135 ? 31.856 -7.406 -44.705 1.00 63.72 135 ARG A N 1
ATOM 1069 C CA . ARG A 1 135 ? 31.831 -7.114 -46.145 1.00 63.72 135 ARG A CA 1
ATOM 1070 C C . ARG A 1 135 ? 33.118 -7.665 -46.770 1.00 63.72 135 ARG A C 1
ATOM 1072 O O . ARG A 1 135 ? 34.191 -7.146 -46.461 1.00 63.72 135 ARG A O 1
ATOM 1079 N N . PRO A 1 136 ? 33.047 -8.659 -47.675 1.00 58.78 136 PRO A N 1
ATOM 1080 C CA . PRO A 1 136 ? 34.240 -9.204 -48.299 1.00 58.78 136 PRO A CA 1
ATOM 1081 C C . PRO A 1 136 ? 34.931 -8.104 -49.107 1.00 58.78 136 PRO A C 1
ATOM 1083 O O . PRO A 1 136 ? 34.310 -7.459 -49.957 1.00 58.78 136 PRO A O 1
ATOM 1086 N N . HIS A 1 137 ? 36.222 -7.887 -48.849 1.00 57.47 137 HIS A N 1
ATOM 1087 C CA . HIS A 1 137 ? 37.056 -7.085 -49.738 1.00 57.47 137 HIS A CA 1
ATOM 1088 C C . HIS A 1 137 ? 36.942 -7.656 -51.163 1.00 57.47 137 HIS A C 1
ATOM 1090 O O . HIS A 1 137 ? 37.072 -8.874 -51.334 1.00 57.47 137 HIS A O 1
ATOM 1096 N N . PRO A 1 138 ? 36.693 -6.822 -52.193 1.00 56.75 138 PRO A N 1
ATOM 1097 C CA . PRO A 1 138 ? 36.710 -7.294 -53.568 1.00 56.75 138 PRO A CA 1
ATOM 1098 C C . PRO A 1 138 ? 38.094 -7.880 -53.842 1.00 56.75 138 PRO A C 1
ATOM 1100 O O . PRO A 1 138 ? 39.103 -7.196 -53.671 1.00 56.75 138 PRO A O 1
ATOM 1103 N N . LYS A 1 139 ? 38.141 -9.162 -54.222 1.00 55.06 139 LYS A N 1
ATOM 1104 C CA . LYS A 1 139 ? 39.378 -9.816 -54.654 1.00 55.06 139 LYS A CA 1
ATOM 1105 C C . LYS A 1 139 ? 39.944 -8.996 -55.813 1.00 55.06 139 LYS A C 1
ATOM 1107 O O . LYS A 1 139 ? 39.325 -8.923 -56.873 1.00 55.06 139 LYS A O 1
ATOM 1112 N N . THR A 1 140 ? 41.087 -8.350 -55.603 1.00 58.78 140 THR A N 1
ATOM 1113 C CA . THR A 1 140 ? 41.874 -7.767 -56.689 1.00 58.78 140 THR A CA 1
ATOM 1114 C C . THR A 1 140 ? 42.200 -8.888 -57.679 1.00 58.78 140 THR A C 1
ATOM 1116 O O . THR A 1 140 ? 42.656 -9.946 -57.242 1.00 58.78 140 THR A O 1
ATOM 1119 N N . PRO A 1 141 ? 41.930 -8.718 -58.987 1.00 53.62 141 PRO A N 1
ATOM 1120 C CA . PRO A 1 141 ? 42.215 -9.756 -59.964 1.00 53.62 141 PRO A CA 1
ATOM 1121 C C . PRO A 1 141 ? 43.721 -10.023 -59.992 1.00 53.62 141 PRO A C 1
ATOM 1123 O O . PRO A 1 141 ? 44.529 -9.104 -60.145 1.00 53.62 141 PRO A O 1
ATOM 1126 N N . ASP A 1 142 ? 44.068 -11.292 -59.800 1.00 57.09 142 ASP A N 1
ATOM 1127 C CA . ASP A 1 142 ? 45.422 -11.815 -59.885 1.00 57.09 142 ASP A CA 1
ATOM 1128 C C . ASP A 1 142 ? 45.944 -11.624 -61.318 1.00 57.09 142 ASP A C 1
ATOM 1130 O O . ASP A 1 142 ? 45.414 -12.194 -62.272 1.00 57.09 142 ASP A O 1
ATOM 1134 N N . LYS A 1 143 ? 46.955 -10.763 -61.481 1.00 57.03 143 LYS A N 1
ATOM 1135 C CA . LYS A 1 143 ? 47.579 -10.459 -62.779 1.00 57.03 143 LYS A CA 1
ATOM 1136 C C . LYS A 1 143 ? 48.624 -11.504 -63.206 1.00 57.03 143 LYS A C 1
ATOM 1138 O O . LYS A 1 143 ? 49.377 -11.238 -64.136 1.00 57.03 143 LYS A O 1
ATOM 1143 N N . SER A 1 144 ? 48.692 -12.673 -62.569 1.00 57.03 144 SER A N 1
ATOM 1144 C CA . SER A 1 144 ? 49.694 -13.702 -62.893 1.00 57.03 144 SER A CA 1
ATOM 1145 C C . SER A 1 144 ? 49.348 -14.626 -64.075 1.00 57.03 144 SER A C 1
ATOM 1147 O O . SER A 1 144 ? 50.157 -15.482 -64.413 1.00 57.03 144 SER A O 1
ATOM 1149 N N . ASN A 1 145 ? 48.216 -14.422 -64.766 1.00 55.00 145 ASN A N 1
ATOM 1150 C CA . ASN A 1 145 ? 47.771 -15.264 -65.891 1.00 55.00 145 ASN A CA 1
ATOM 1151 C C . ASN A 1 145 ? 47.626 -14.512 -67.234 1.00 55.00 145 ASN A C 1
ATOM 1153 O O . ASN A 1 145 ? 46.630 -14.674 -67.933 1.00 55.00 145 ASN A O 1
ATOM 1157 N N . ILE A 1 146 ? 48.615 -13.700 -67.626 1.00 59.31 146 ILE A N 1
ATOM 1158 C CA . ILE A 1 146 ? 48.757 -13.273 -69.033 1.00 59.31 146 ILE A CA 1
ATOM 1159 C C . ILE A 1 146 ? 50.012 -13.943 -69.609 1.00 59.31 146 ILE A C 1
ATOM 1161 O O . ILE A 1 146 ? 51.115 -13.421 -69.509 1.00 59.31 146 ILE A O 1
ATOM 1165 N N . GLU A 1 147 ? 49.785 -15.162 -70.101 1.00 50.09 147 GLU A N 1
ATOM 1166 C CA . GLU A 1 147 ? 50.418 -15.834 -71.247 1.00 50.09 147 GLU A CA 1
ATOM 1167 C C . GLU A 1 147 ? 51.934 -15.658 -71.490 1.00 50.09 147 GLU A C 1
ATOM 1169 O O . GLU A 1 147 ? 52.414 -14.656 -72.012 1.00 50.09 147 GLU A O 1
ATOM 1174 N N . ALA A 1 148 ? 52.668 -16.749 -71.262 1.00 52.53 148 ALA A N 1
ATOM 1175 C CA . ALA A 1 148 ? 53.719 -17.220 -72.174 1.00 52.53 148 ALA A CA 1
ATOM 1176 C C . ALA A 1 148 ? 53.111 -18.308 -73.097 1.00 52.53 148 ALA A C 1
ATOM 1178 O O . ALA A 1 148 ? 52.061 -18.840 -72.727 1.00 52.53 148 ALA A O 1
ATOM 1179 N N . PRO A 1 149 ? 53.761 -18.803 -74.175 1.00 60.91 149 PRO A N 1
ATOM 1180 C CA . PRO A 1 149 ? 54.836 -18.279 -75.031 1.00 60.91 149 PRO A CA 1
ATOM 1181 C C . PRO A 1 149 ? 54.447 -18.308 -76.539 1.00 60.91 149 PRO A C 1
ATOM 1183 O O . PRO A 1 149 ? 53.485 -18.964 -76.930 1.00 60.91 149 PRO A O 1
ATOM 1186 N N . ALA A 1 150 ? 55.239 -17.694 -77.425 1.00 48.34 150 ALA A N 1
ATOM 1187 C CA . ALA A 1 150 ? 55.239 -18.055 -78.849 1.00 48.34 150 ALA A CA 1
ATOM 1188 C C . ALA A 1 150 ? 56.667 -18.017 -79.419 1.00 48.34 150 ALA A C 1
ATOM 1190 O O . ALA A 1 150 ? 57.335 -16.984 -79.398 1.00 48.34 150 ALA A O 1
ATOM 1191 N N . GLN A 1 151 ? 57.113 -19.191 -79.875 1.00 51.38 151 GLN A N 1
ATOM 1192 C CA . GLN A 1 151 ? 58.230 -19.446 -80.799 1.00 51.38 151 GLN A CA 1
ATOM 1193 C C . GLN A 1 151 ? 57.936 -18.734 -82.154 1.00 51.38 151 GLN A C 1
ATOM 1195 O O . GLN A 1 151 ? 56.810 -18.293 -82.352 1.00 51.38 151 GLN A O 1
ATOM 1200 N N . GLU A 1 152 ? 58.794 -18.542 -83.162 1.00 46.28 152 GLU A N 1
ATOM 1201 C CA . GLU A 1 152 ? 59.908 -19.313 -83.732 1.00 46.28 152 GLU A CA 1
ATOM 1202 C C . GLU A 1 152 ? 60.467 -18.516 -84.953 1.00 46.28 152 GLU A C 1
ATOM 1204 O O . GLU A 1 152 ? 59.704 -17.771 -85.567 1.00 46.28 152 GLU A O 1
ATOM 1209 N N . GLY A 1 153 ? 61.737 -18.734 -85.348 1.00 49.97 153 GLY A N 1
ATOM 1210 C CA . GLY A 1 153 ? 62.311 -18.459 -86.695 1.00 49.97 153 GLY A CA 1
ATOM 1211 C C . GLY A 1 153 ? 62.682 -16.997 -87.028 1.00 49.97 153 GLY A C 1
ATOM 1212 O O . GLY A 1 153 ? 61.919 -16.085 -86.746 1.00 49.97 153 GLY A O 1
ATOM 1213 N N . SER A 1 154 ? 63.824 -16.652 -87.636 1.00 48.69 154 SER A N 1
ATOM 1214 C CA . SER A 1 154 ? 64.882 -17.377 -88.362 1.00 48.69 154 SER A CA 1
ATOM 1215 C C . SER A 1 154 ? 66.195 -16.596 -88.277 1.00 48.69 154 SER A C 1
ATOM 1217 O O . SER A 1 154 ? 66.127 -15.357 -88.118 1.00 48.69 154 SER A O 1
#

pLDDT: mean 85.93, std 16.2, range [46.28, 98.38]

Secondary structure (DSSP, 8-state):
-----HHHHHHHHHHHHHHHHHHHTTTS-SSSTTEEE--HHHHHHHHTS-HHHHHHIIIIIIHHHH-EE-TTS-EE-SEEEEETTEEEEEEHHHHHHHHHHHHHHHHHHHHHHHHHHHHHHHHHHHHHHHHHHT-PPP----TT-S--------

Radius of gyration: 34.56 Å; chains: 1; bounding box: 81×33×116 Å

Sequence (154 aa):
MKLPSDIQILNCIFNKYKDTYSKYGIEQSRSSKIYVPIDCKSIANDLKTEPDIVFGRLYYHLERKYGYEKSDGSKVHLFALKVGNDPKCVNFPLLASVLAGLQEENRRHFLSQGIALGALIVSVISLLVALKFDRPHPKTPDKSNIEAPAQEGS